Protein AF-A0A952NJM1-F1 (afdb_monomer_lite)

Radius of gyration: 20.46 Å; chains: 1; bounding box: 27×26×62 Å

Foldseek 3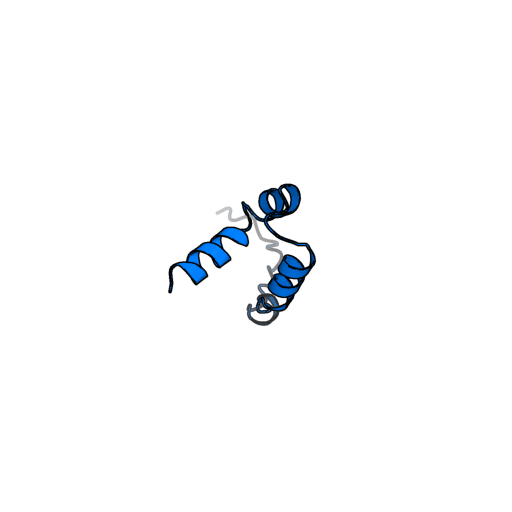Di:
DDPVVVVVVVCLPPVCVVVCPVVVVADPVNNVVVVVVDDDVVVVDDDDDDDPCPDPDPDD

pLDDT: mean 83.36, std 14.23, range [38.31, 95.19]

Structure (mmCIF, N/CA/C/O backbone):
data_AF-A0A952NJM1-F1
#
_entry.id   AF-A0A952NJM1-F1
#
loop_
_atom_site.group_PDB
_atom_site.id
_atom_site.type_symbol
_atom_site.label_atom_id
_atom_site.label_alt_id
_atom_site.label_comp_id
_atom_site.label_asym_id
_atom_site.label_entity_id
_atom_site.label_seq_id
_atom_site.pdbx_PDB_ins_code
_atom_site.Cartn_x
_atom_site.Cartn_y
_atom_site.Cartn_z
_atom_site.occupancy
_atom_site.B_iso_or_equiv
_atom_site.auth_seq_id
_atom_site.auth_comp_id
_atom_site.auth_asym_id
_atom_site.auth_atom_id
_atom_site.pdbx_PDB_model_num
ATOM 1 N N . MET A 1 1 ? -0.457 -19.405 6.970 1.00 60.22 1 MET A N 1
ATOM 2 C CA . MET A 1 1 ? -0.815 -18.015 7.328 1.00 60.22 1 MET A CA 1
ATOM 3 C C . MET A 1 1 ? -1.750 -18.056 8.520 1.00 60.22 1 MET A C 1
ATOM 5 O O . MET A 1 1 ? -2.648 -18.889 8.513 1.00 60.22 1 MET A O 1
ATOM 9 N N . SER A 1 2 ? -1.538 -17.208 9.524 1.00 89.25 2 SER A N 1
ATOM 10 C CA . SER A 1 2 ? -2.473 -17.056 10.650 1.00 89.25 2 SER A CA 1
ATOM 11 C C . SER A 1 2 ? -3.597 -16.066 10.312 1.00 89.25 2 SER A C 1
ATOM 13 O O . SER A 1 2 ? -3.457 -15.255 9.395 1.00 89.25 2 SER A O 1
ATOM 15 N N . LEU A 1 3 ? -4.703 -16.109 11.065 1.00 87.25 3 LEU A N 1
ATOM 16 C CA . LEU A 1 3 ? -5.820 -15.164 10.918 1.00 87.25 3 LEU A CA 1
ATOM 17 C C . LEU A 1 3 ? -5.353 -13.704 11.042 1.00 87.25 3 LEU A C 1
ATOM 19 O O . LEU A 1 3 ? -5.726 -12.863 10.231 1.00 87.25 3 LEU A O 1
ATOM 23 N N . ASP A 1 4 ? -4.467 -13.428 11.999 1.00 86.75 4 ASP A N 1
ATOM 24 C CA . ASP A 1 4 ? -3.902 -12.093 12.227 1.00 86.75 4 ASP A CA 1
ATOM 25 C C . ASP A 1 4 ? -3.143 -11.557 10.997 1.00 86.75 4 ASP A C 1
ATOM 27 O O . ASP A 1 4 ? -3.299 -10.403 10.595 1.00 86.75 4 ASP A O 1
ATOM 31 N N . GLN A 1 5 ? -2.375 -12.423 10.326 1.00 84.00 5 GLN A N 1
ATOM 32 C CA . GLN A 1 5 ? -1.678 -12.068 9.086 1.00 84.00 5 GLN A CA 1
ATOM 33 C C . GLN A 1 5 ? -2.644 -11.803 7.926 1.00 84.00 5 GLN A C 1
ATOM 35 O O . GLN A 1 5 ? -2.389 -10.914 7.114 1.00 84.00 5 GLN A O 1
ATOM 40 N N . ALA A 1 6 ? -3.743 -12.558 7.837 1.00 86.88 6 ALA A N 1
ATOM 41 C CA . ALA A 1 6 ? -4.750 -12.368 6.796 1.00 86.88 6 ALA A CA 1
ATOM 42 C C . ALA A 1 6 ? -5.471 -11.020 6.953 1.00 86.88 6 ALA A C 1
ATOM 44 O O . ALA A 1 6 ? -5.620 -10.288 5.977 1.00 86.88 6 ALA A O 1
ATOM 45 N N . VAL A 1 7 ? -5.836 -10.656 8.185 1.00 85.94 7 VAL A N 1
ATOM 46 C CA . VAL A 1 7 ? -6.469 -9.364 8.491 1.00 85.94 7 VAL A CA 1
ATOM 47 C C . VAL A 1 7 ? -5.522 -8.200 8.185 1.00 85.94 7 VAL A C 1
ATOM 49 O O . VAL A 1 7 ? -5.924 -7.241 7.529 1.00 85.94 7 VAL A O 1
ATOM 52 N N . LYS A 1 8 ? -4.241 -8.303 8.571 1.00 84.56 8 LYS A N 1
ATOM 53 C CA . LYS A 1 8 ? -3.222 -7.290 8.237 1.00 84.56 8 LYS A CA 1
ATOM 54 C C . LYS A 1 8 ? -3.038 -7.114 6.730 1.00 84.56 8 LYS A C 1
ATOM 56 O O . LYS A 1 8 ? -2.948 -5.984 6.262 1.00 84.56 8 LYS A O 1
ATOM 61 N N . LYS A 1 9 ? -3.024 -8.208 5.963 1.00 84.56 9 LYS A N 1
ATOM 62 C CA . LYS A 1 9 ? -2.965 -8.137 4.495 1.00 84.56 9 LYS A CA 1
ATOM 63 C C . LYS A 1 9 ? -4.195 -7.465 3.897 1.00 84.56 9 LYS A C 1
ATOM 65 O O . LYS A 1 9 ? -4.041 -6.650 2.999 1.00 84.56 9 LYS A O 1
ATOM 70 N N . LEU A 1 10 ? -5.388 -7.774 4.403 1.00 89.75 10 LEU A N 1
ATOM 71 C CA . LEU A 1 10 ? -6.631 -7.177 3.914 1.00 89.75 10 LEU A CA 1
ATOM 72 C C . LEU A 1 10 ? -6.667 -5.660 4.158 1.00 89.75 10 LEU A C 1
ATOM 74 O O . LEU A 1 10 ? -7.110 -4.903 3.301 1.00 89.75 10 LEU A O 1
ATOM 78 N N . LYS A 1 11 ? -6.136 -5.210 5.301 1.00 90.06 11 LYS A N 1
ATOM 79 C CA . LYS A 1 11 ? -6.002 -3.786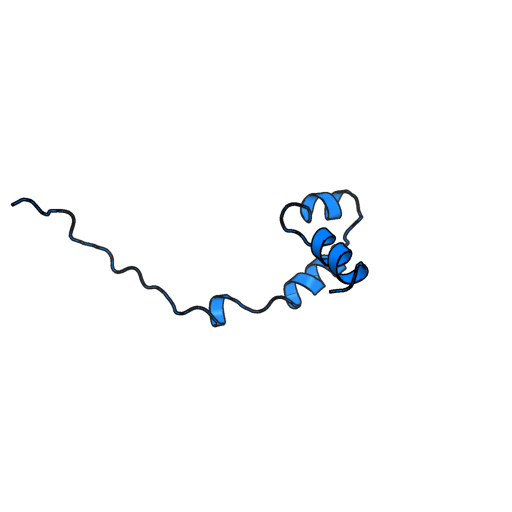 5.651 1.00 90.06 11 LYS A CA 1
ATOM 80 C C . LYS A 1 11 ? -5.149 -3.000 4.642 1.00 90.06 11 LYS A C 1
ATOM 82 O O . LYS A 1 11 ? -5.392 -1.815 4.426 1.00 90.06 11 LYS A O 1
ATOM 87 N N . LEU A 1 12 ? -4.167 -3.667 4.037 1.00 93.38 12 LEU A N 1
ATOM 88 C CA . LEU A 1 12 ? -3.207 -3.111 3.080 1.00 93.38 12 LEU A CA 1
ATOM 89 C C . LEU A 1 12 ? -3.535 -3.493 1.622 1.00 93.38 12 LEU A C 1
ATOM 91 O O . LEU A 1 12 ? -2.712 -3.282 0.731 1.00 93.38 12 LEU A O 1
ATOM 95 N N . ASP A 1 13 ? -4.720 -4.061 1.366 1.00 93.19 13 ASP A N 1
ATOM 96 C CA . ASP A 1 13 ? -5.202 -4.335 0.010 1.00 93.19 13 ASP A CA 1
ATOM 97 C C . ASP A 1 13 ? -5.353 -3.014 -0.755 1.00 93.19 13 ASP A C 1
ATOM 99 O O . ASP A 1 13 ? -5.936 -2.054 -0.246 1.00 93.19 13 ASP A O 1
ATOM 103 N N . ALA A 1 14 ? -4.848 -2.965 -1.990 1.00 89.81 14 ALA A N 1
ATOM 104 C CA . ALA A 1 14 ? -4.841 -1.753 -2.809 1.00 89.81 14 ALA A CA 1
ATOM 105 C C . ALA A 1 14 ? -6.242 -1.153 -3.021 1.00 89.81 14 ALA A C 1
ATOM 107 O O . ALA A 1 14 ? -6.376 0.058 -3.153 1.00 89.81 14 ALA A O 1
ATOM 108 N N . ARG A 1 15 ? -7.296 -1.980 -3.004 1.00 92.75 15 ARG A N 1
ATOM 109 C CA . ARG A 1 15 ? -8.690 -1.531 -3.156 1.00 92.75 15 ARG A CA 1
ATOM 110 C C . ARG A 1 15 ? -9.264 -0.919 -1.879 1.00 92.75 15 ARG A C 1
ATOM 112 O O . ARG A 1 15 ? -10.310 -0.282 -1.933 1.00 92.75 15 ARG A O 1
ATOM 119 N N . LEU A 1 16 ? -8.626 -1.160 -0.733 1.00 94.31 16 LEU A N 1
ATOM 120 C CA . LEU A 1 16 ? -9.105 -0.755 0.590 1.00 94.31 16 LEU A CA 1
ATOM 121 C C . LEU A 1 16 ? -8.204 0.282 1.264 1.00 94.31 16 LEU A C 1
ATOM 123 O O . LEU A 1 16 ? -8.669 0.958 2.173 1.00 94.31 16 LEU A O 1
ATOM 127 N N . VAL A 1 17 ? -6.949 0.439 0.834 1.00 93.75 17 VAL A N 1
ATOM 128 C CA . VAL A 1 17 ? -5.965 1.354 1.443 1.00 93.75 17 VAL A CA 1
ATOM 129 C C . VAL A 1 17 ? -6.505 2.774 1.617 1.00 93.75 17 VAL A C 1
ATOM 131 O O . VAL A 1 17 ? -6.421 3.321 2.715 1.00 93.75 17 VAL A O 1
ATOM 134 N N . GLU A 1 18 ? -7.106 3.354 0.577 1.00 92.44 18 GLU A N 1
ATOM 135 C CA . GLU A 1 18 ? -7.626 4.727 0.634 1.00 92.44 18 GLU A CA 1
ATOM 136 C C . GLU A 1 18 ? -8.809 4.848 1.599 1.00 92.44 18 GLU A C 1
ATOM 138 O O . GLU A 1 18 ? -8.868 5.772 2.410 1.00 92.44 18 GLU A O 1
ATOM 143 N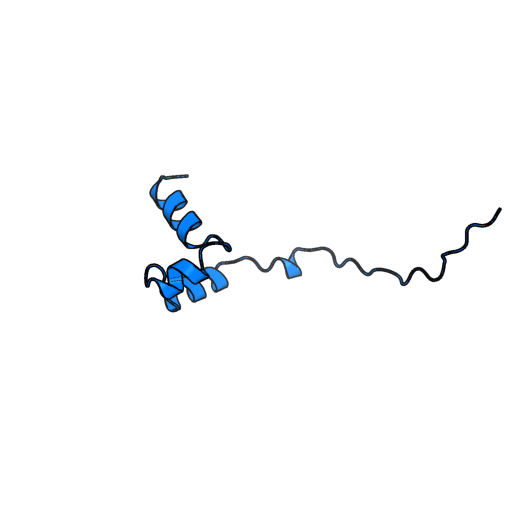 N . ILE A 1 19 ? -9.714 3.867 1.567 1.00 95.12 19 ILE A N 1
ATOM 144 C CA . ILE A 1 19 ? -10.870 3.793 2.467 1.00 95.12 19 ILE A CA 1
ATOM 145 C C . ILE A 1 19 ? -10.398 3.649 3.919 1.00 95.12 19 ILE A C 1
ATOM 147 O O . ILE A 1 19 ? -10.901 4.327 4.813 1.00 95.12 19 ILE A O 1
ATO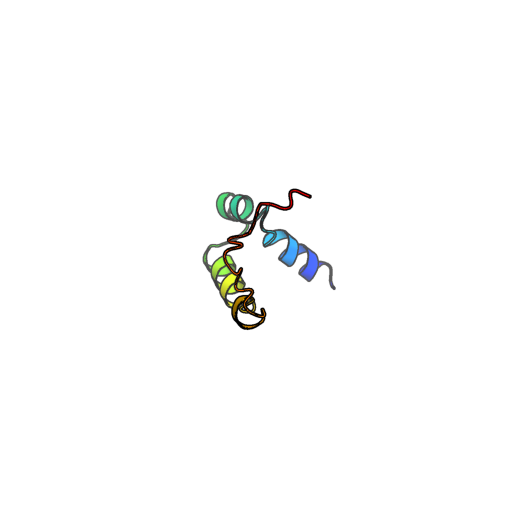M 151 N N . ASN A 1 20 ? -9.405 2.796 4.162 1.00 95.19 20 ASN A N 1
ATOM 152 C CA . ASN A 1 20 ? -8.872 2.540 5.494 1.00 95.19 20 ASN A CA 1
ATOM 153 C C . ASN A 1 20 ? -8.112 3.753 6.047 1.00 95.19 20 ASN A C 1
ATOM 155 O O . ASN A 1 20 ? -8.205 4.012 7.245 1.00 95.19 20 ASN A O 1
ATOM 159 N N . LEU A 1 21 ? -7.408 4.513 5.199 1.00 93.81 21 LEU A N 1
ATOM 160 C CA . LEU A 1 21 ? -6.795 5.793 5.572 1.00 93.81 21 LEU A CA 1
ATOM 161 C C . LEU A 1 21 ? -7.860 6.833 5.934 1.00 93.81 21 LEU A C 1
ATOM 163 O O . LEU A 1 21 ? -7.779 7.453 6.993 1.00 93.81 21 LEU A O 1
ATOM 167 N N . ALA A 1 22 ? -8.885 6.991 5.091 1.00 94.50 22 ALA A N 1
ATOM 168 C CA . ALA A 1 22 ? -9.962 7.955 5.314 1.00 94.50 22 ALA A CA 1
ATOM 169 C C . ALA A 1 22 ? -10.763 7.658 6.593 1.00 94.50 22 ALA A C 1
ATOM 171 O O . ALA A 1 22 ? -11.135 8.573 7.324 1.00 94.50 22 ALA A O 1
ATOM 172 N N . ASN A 1 23 ? -10.977 6.376 6.895 1.00 95.12 23 ASN A N 1
ATOM 173 C CA . ASN A 1 23 ? -11.703 5.932 8.084 1.00 95.12 23 ASN A CA 1
ATOM 174 C C . ASN A 1 23 ? -10.825 5.847 9.347 1.00 95.12 23 ASN A C 1
ATOM 176 O O . ASN A 1 23 ? -11.302 5.388 10.384 1.00 95.12 23 ASN A O 1
ATOM 180 N N . GLY A 1 24 ? -9.541 6.225 9.271 1.00 92.88 24 GLY A N 1
ATOM 181 C CA . GLY A 1 24 ? -8.600 6.140 10.394 1.00 92.88 24 GLY A CA 1
ATOM 182 C C . GLY A 1 24 ? -8.286 4.709 10.840 1.00 92.88 24 GLY A C 1
ATOM 183 O O . GLY A 1 24 ? -7.749 4.495 11.924 1.00 92.88 24 GLY A O 1
ATOM 184 N N . GLN A 1 25 ? -8.630 3.716 10.020 1.00 92.69 25 GLN A N 1
ATOM 185 C CA . GLN A 1 25 ? -8.328 2.318 10.288 1.00 92.69 25 GLN A CA 1
ATOM 186 C C . GLN A 1 25 ? -6.859 2.016 10.009 1.00 92.69 25 GLN A C 1
ATOM 188 O O . GLN A 1 25 ? -6.300 1.184 10.712 1.00 92.69 25 GLN A O 1
ATOM 193 N N . LEU A 1 26 ? -6.233 2.689 9.038 1.00 94.00 26 LEU A N 1
ATOM 194 C CA . LEU A 1 26 ? -4.807 2.638 8.698 1.00 94.00 26 LEU A CA 1
ATOM 195 C C . LEU A 1 26 ? -4.191 4.023 8.925 1.00 94.00 26 LEU A C 1
ATOM 197 O O . LEU A 1 26 ? -4.757 5.011 8.465 1.00 94.00 26 LEU A O 1
ATOM 201 N N . THR A 1 27 ? -3.047 4.111 9.609 1.00 94.50 27 THR A N 1
ATOM 202 C CA . THR A 1 27 ? -2.338 5.398 9.738 1.00 94.50 27 THR A CA 1
ATOM 203 C C . THR A 1 27 ? -1.372 5.627 8.578 1.00 94.50 27 THR A C 1
ATOM 205 O O . THR A 1 27 ? -0.970 4.695 7.872 1.00 94.50 27 THR A O 1
ATOM 208 N N . LYS A 1 28 ? -0.966 6.885 8.384 1.00 92.94 28 LYS A N 1
ATOM 209 C CA . LYS A 1 28 ? 0.015 7.248 7.358 1.00 92.94 28 LYS A CA 1
ATOM 210 C C . LYS A 1 28 ? 1.363 6.565 7.608 1.00 92.94 28 LYS A C 1
ATOM 212 O O . LYS A 1 28 ? 1.970 6.051 6.676 1.00 92.94 28 LYS A O 1
ATOM 217 N N . GLU A 1 29 ? 1.797 6.509 8.861 1.00 95.06 29 GLU A N 1
ATOM 218 C CA . GLU A 1 29 ? 3.062 5.897 9.272 1.00 95.06 29 GLU A CA 1
ATOM 219 C C . GLU A 1 29 ? 3.052 4.382 9.032 1.00 95.06 29 GLU A C 1
ATOM 221 O O . GLU A 1 29 ? 4.031 3.831 8.528 1.00 95.06 29 GLU A O 1
ATOM 226 N N . GLU A 1 30 ? 1.934 3.710 9.342 1.00 91.50 30 GLU A N 1
ATOM 227 C CA . GLU A 1 30 ? 1.746 2.283 9.049 1.00 91.50 30 GLU A CA 1
ATOM 228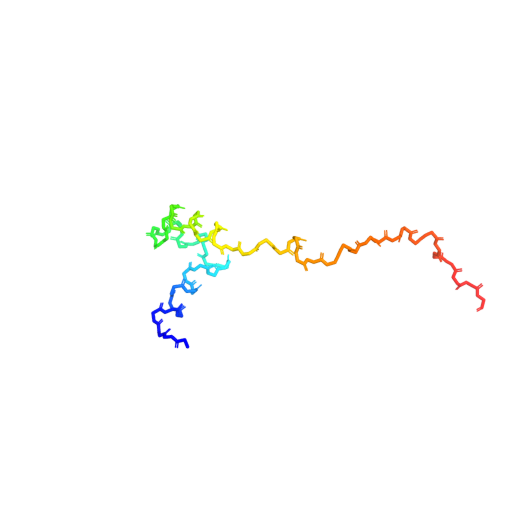 C C . GLU A 1 30 ? 1.835 2.009 7.541 1.00 91.50 30 GLU A C 1
ATOM 230 O O . GLU A 1 30 ? 2.483 1.049 7.115 1.00 91.50 30 GLU A O 1
ATOM 235 N N . TYR A 1 31 ? 1.214 2.867 6.726 1.00 93.62 31 TYR A N 1
ATOM 236 C CA . TYR A 1 31 ? 1.243 2.737 5.274 1.00 93.62 31 TYR A CA 1
ATOM 237 C C . TYR A 1 31 ? 2.647 2.968 4.698 1.00 93.62 31 TYR A C 1
ATOM 239 O O . TYR A 1 31 ? 3.129 2.166 3.899 1.00 93.62 31 TYR A O 1
ATOM 247 N N . GLU A 1 32 ? 3.354 4.006 5.145 1.00 94.12 32 GLU A N 1
ATOM 248 C CA . GLU A 1 32 ? 4.731 4.277 4.716 1.00 94.12 32 GLU A CA 1
ATOM 249 C C . GLU A 1 32 ? 5.703 3.159 5.115 1.00 94.12 32 GLU A C 1
ATOM 251 O O . GLU A 1 32 ? 6.587 2.794 4.336 1.00 94.12 32 GLU A O 1
ATOM 256 N N . ALA A 1 33 ? 5.548 2.594 6.316 1.00 93.12 33 ALA A N 1
ATOM 257 C CA . ALA A 1 33 ? 6.339 1.450 6.759 1.00 93.12 33 ALA A CA 1
ATOM 258 C C . ALA A 1 33 ? 6.090 0.218 5.875 1.00 93.12 33 ALA A C 1
ATOM 260 O O . ALA A 1 33 ? 7.038 -0.480 5.510 1.00 93.12 33 ALA A O 1
ATOM 261 N N . TYR A 1 34 ? 4.836 -0.018 5.479 1.00 91.12 34 TYR A N 1
ATOM 262 C CA . TYR A 1 34 ? 4.500 -1.083 4.542 1.00 91.12 34 TYR A CA 1
ATOM 263 C C . TYR A 1 34 ? 5.138 -0.860 3.168 1.00 91.12 34 TYR A C 1
ATOM 265 O O . TYR A 1 34 ? 5.784 -1.773 2.659 1.00 91.12 34 TYR A O 1
ATOM 273 N N . LEU A 1 35 ? 5.045 0.347 2.603 1.00 91.44 35 LEU A N 1
ATOM 274 C CA . LEU A 1 35 ? 5.662 0.668 1.311 1.00 91.44 35 LEU A CA 1
ATOM 275 C C . LEU A 1 35 ? 7.175 0.417 1.317 1.00 91.44 35 LEU A C 1
ATOM 277 O O . LEU A 1 35 ? 7.701 -0.168 0.376 1.00 91.44 35 LEU A O 1
ATOM 281 N N . LYS A 1 36 ? 7.865 0.780 2.404 1.00 92.19 36 LYS A N 1
ATOM 282 C CA . LYS A 1 36 ? 9.303 0.506 2.585 1.00 92.19 36 LYS A CA 1
ATOM 283 C C . LYS A 1 36 ? 9.632 -0.985 2.692 1.00 92.19 36 LYS A C 1
ATOM 285 O O . LYS A 1 36 ? 10.767 -1.368 2.434 1.00 92.19 36 LYS A O 1
ATOM 290 N N . SER A 1 37 ? 8.673 -1.814 3.104 1.00 90.75 37 SER A N 1
ATOM 291 C CA . SER A 1 37 ? 8.852 -3.267 3.207 1.00 90.75 37 SER A CA 1
ATOM 292 C C . SER A 1 37 ? 8.658 -4.005 1.880 1.00 90.75 37 SER A C 1
ATOM 294 O O . SER A 1 37 ? 8.997 -5.186 1.789 1.00 90.75 37 SER A O 1
ATOM 296 N N . LEU A 1 38 ? 8.100 -3.341 0.860 1.00 88.81 38 LEU A N 1
ATOM 297 C CA . LEU A 1 38 ? 7.859 -3.960 -0.436 1.00 88.81 38 LEU A CA 1
ATOM 298 C C . LEU A 1 38 ? 9.180 -4.164 -1.194 1.00 88.81 38 LEU A C 1
ATOM 300 O O . LEU A 1 38 ? 10.020 -3.263 -1.220 1.00 88.81 38 LEU A O 1
ATOM 304 N N . PRO A 1 39 ? 9.376 -5.333 -1.827 1.00 89.56 39 PRO A N 1
ATOM 305 C CA . PRO A 1 39 ? 10.538 -5.560 -2.669 1.00 89.56 39 PRO A CA 1
ATOM 306 C C . PRO A 1 39 ? 10.471 -4.668 -3.911 1.00 89.56 39 PRO A C 1
ATOM 308 O O . PRO A 1 39 ? 9.409 -4.506 -4.520 1.00 89.56 39 PRO A O 1
ATOM 311 N N . ASP A 1 40 ? 11.622 -4.136 -4.318 1.00 87.81 40 ASP A N 1
ATOM 312 C CA . ASP A 1 40 ? 11.737 -3.430 -5.589 1.00 87.81 40 ASP A CA 1
ATOM 313 C C . ASP A 1 40 ? 11.545 -4.421 -6.744 1.00 87.81 40 ASP A C 1
ATOM 315 O O . ASP A 1 40 ? 12.426 -5.217 -7.076 1.00 87.81 40 ASP A O 1
ATOM 319 N N . SER A 1 41 ? 10.357 -4.382 -7.340 1.00 82.50 41 SER A N 1
ATOM 320 C CA . SER A 1 41 ? 9.998 -5.258 -8.454 1.00 82.50 41 SER A CA 1
ATOM 321 C C . SER A 1 41 ? 10.665 -4.830 -9.764 1.00 82.50 41 SER A C 1
ATOM 323 O O . SER A 1 41 ? 10.852 -5.669 -10.640 1.00 82.50 41 SER A O 1
ATOM 325 N N . ALA A 1 42 ? 11.058 -3.558 -9.906 1.00 83.81 42 ALA A N 1
ATOM 326 C CA . ALA A 1 42 ? 11.730 -3.076 -11.110 1.00 83.81 42 ALA A CA 1
ATOM 327 C C . ALA A 1 42 ? 13.158 -3.625 -11.196 1.00 83.81 42 ALA A C 1
ATOM 329 O O . ALA A 1 42 ? 13.579 -4.069 -12.261 1.00 83.81 42 ALA A O 1
ATOM 330 N N . ALA A 1 43 ? 13.867 -3.690 -10.067 1.00 81.56 43 ALA A N 1
ATOM 331 C CA . ALA A 1 43 ? 15.191 -4.310 -9.994 1.00 81.56 43 ALA A CA 1
ATOM 332 C C . ALA A 1 43 ? 15.179 -5.827 -10.275 1.00 81.56 43 ALA A C 1
ATOM 334 O O . ALA A 1 43 ? 16.216 -6.403 -10.600 1.00 81.56 43 ALA A O 1
ATOM 335 N N . GLN A 1 44 ? 14.023 -6.485 -10.133 1.00 79.94 44 GLN A N 1
ATOM 336 C CA . GLN A 1 44 ? 13.869 -7.934 -10.312 1.00 79.94 44 GLN A CA 1
ATOM 337 C C . GLN A 1 44 ? 13.302 -8.330 -11.681 1.00 79.94 44 GLN A C 1
ATOM 339 O O . GLN A 1 44 ? 13.301 -9.515 -12.020 1.00 79.94 44 GLN A O 1
ATOM 344 N N . ALA A 1 45 ? 12.821 -7.370 -12.470 1.00 84.69 45 ALA A N 1
ATOM 345 C CA . ALA A 1 45 ? 12.277 -7.624 -13.795 1.00 84.69 45 ALA A CA 1
ATOM 346 C C . ALA A 1 45 ? 13.370 -7.527 -14.869 1.00 84.69 45 ALA A C 1
ATOM 348 O O . ALA A 1 45 ? 14.212 -6.631 -14.846 1.00 84.69 45 ALA A O 1
ATOM 349 N N . ALA A 1 46 ? 13.331 -8.427 -15.857 1.00 84.75 46 ALA A N 1
ATOM 350 C CA . ALA A 1 46 ? 14.112 -8.240 -17.073 1.00 84.75 46 ALA A CA 1
ATOM 351 C C . ALA A 1 46 ? 13.529 -7.043 -17.852 1.00 84.75 46 ALA A C 1
ATOM 353 O O . ALA A 1 46 ? 12.315 -7.017 -18.085 1.00 84.75 46 ALA A O 1
ATOM 354 N N . PRO A 1 47 ? 14.345 -6.054 -18.252 1.00 81.38 47 PRO A N 1
ATOM 355 C CA . PRO A 1 47 ? 13.857 -4.925 -19.026 1.00 81.38 47 PRO A CA 1
ATOM 356 C C . PRO A 1 47 ? 13.369 -5.416 -20.390 1.00 81.38 47 PRO A C 1
ATOM 358 O O . PRO A 1 47 ? 14.131 -5.986 -21.169 1.00 81.38 47 PRO A O 1
ATOM 361 N N . LEU A 1 48 ? 12.088 -5.192 -20.677 1.00 83.44 48 LEU A N 1
ATOM 362 C CA . LEU A 1 48 ? 11.528 -5.395 -22.006 1.00 83.44 48 LEU A CA 1
ATOM 363 C C . LEU A 1 48 ? 11.661 -4.084 -22.778 1.00 83.44 48 LEU A C 1
ATOM 365 O O . LEU A 1 48 ? 10.899 -3.143 -22.559 1.00 83.44 48 LEU A O 1
ATOM 369 N N . THR A 1 49 ? 12.638 -4.014 -23.674 1.00 82.00 49 THR A N 1
ATOM 370 C CA . THR A 1 49 ? 12.709 -2.937 -24.660 1.00 82.00 49 THR A CA 1
ATOM 371 C C . THR A 1 49 ? 11.830 -3.341 -25.836 1.00 82.00 49 THR A C 1
ATOM 373 O O . THR A 1 49 ? 12.127 -4.312 -26.526 1.00 82.00 49 THR A O 1
ATOM 376 N N . LEU A 1 50 ? 10.712 -2.641 -26.029 1.00 82.44 50 LEU A N 1
ATOM 377 C CA . LEU A 1 50 ? 9.913 -2.797 -27.239 1.00 82.44 50 LEU A CA 1
ATOM 378 C C . LEU A 1 50 ? 10.702 -2.142 -28.374 1.00 82.44 50 LEU A C 1
ATOM 380 O O . LEU A 1 50 ? 10.881 -0.924 -28.365 1.00 82.44 50 LEU A O 1
ATOM 384 N N . GLU A 1 51 ? 11.214 -2.935 -29.314 1.00 76.81 51 GLU A N 1
ATOM 385 C CA . GLU A 1 51 ? 11.674 -2.361 -30.575 1.00 76.81 51 GLU A CA 1
ATOM 386 C C . GLU A 1 51 ? 10.463 -1.722 -31.260 1.00 76.81 51 GLU A C 1
ATOM 388 O O . GLU A 1 51 ? 9.392 -2.329 -31.339 1.00 76.81 51 GLU A O 1
ATOM 393 N N . GLU A 1 52 ? 10.604 -0.468 -31.693 1.00 68.75 52 GLU A N 1
ATOM 394 C CA . GLU A 1 52 ? 9.596 0.174 -32.527 1.00 68.75 52 GLU A CA 1
ATOM 395 C C . GLU A 1 52 ? 9.432 -0.671 -33.792 1.00 68.75 52 GLU A C 1
ATOM 397 O O . GLU A 1 52 ? 10.290 -0.653 -34.677 1.00 68.75 52 GLU A O 1
ATOM 402 N N . ASP A 1 53 ? 8.336 -1.422 -33.867 1.00 58.44 53 ASP A N 1
ATOM 403 C CA . ASP A 1 53 ? 7.965 -2.197 -35.042 1.00 58.44 53 ASP A CA 1
ATOM 404 C C . ASP A 1 53 ? 7.642 -1.234 -36.195 1.00 58.44 53 ASP A C 1
ATOM 406 O O . ASP A 1 53 ? 6.501 -0.831 -36.433 1.00 58.44 53 ASP A O 1
ATOM 410 N N . LYS A 1 54 ? 8.678 -0.804 -36.918 1.00 57.06 54 LYS A N 1
ATOM 411 C CA . LYS A 1 54 ? 8.542 -0.183 -38.235 1.00 57.06 54 LYS A CA 1
ATOM 412 C C . LYS A 1 54 ? 8.269 -1.287 -39.253 1.00 57.06 54 LYS A C 1
ATOM 414 O O . LYS A 1 54 ? 9.149 -1.616 -40.044 1.00 57.06 54 LYS A O 1
ATOM 419 N N . GLY A 1 55 ? 7.071 -1.871 -39.238 1.00 51.12 55 GLY A N 1
ATOM 420 C CA . GLY A 1 55 ? 6.850 -3.061 -40.063 1.00 51.12 55 GLY A CA 1
ATOM 421 C C . GLY A 1 55 ? 5.425 -3.538 -40.301 1.00 51.12 55 GLY A C 1
ATOM 422 O O . GLY A 1 55 ? 5.254 -4.641 -40.810 1.00 51.12 55 GLY A O 1
ATOM 423 N N . GLY A 1 56 ? 4.395 -2.742 -40.014 1.00 55.00 56 GLY A N 1
ATOM 424 C CA . GLY A 1 56 ? 3.033 -3.063 -40.440 1.00 55.00 56 GLY A CA 1
ATOM 425 C C . GLY A 1 56 ? 2.844 -2.919 -41.955 1.00 55.00 56 GLY A C 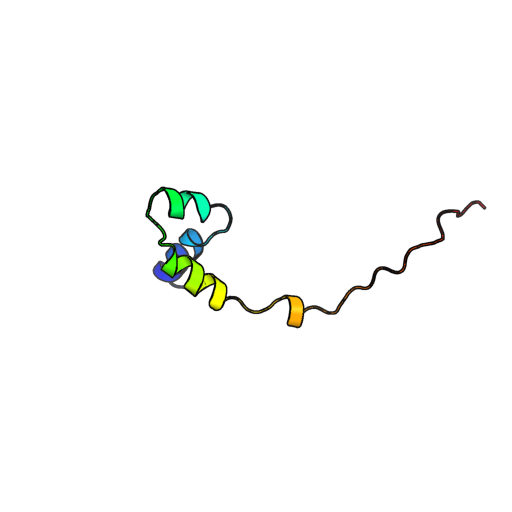1
ATOM 426 O O . GLY A 1 56 ? 2.331 -1.895 -42.390 1.00 55.00 56 GLY A O 1
ATOM 427 N N . ASN A 1 57 ? 3.239 -3.919 -42.753 1.00 55.81 57 ASN A N 1
ATOM 428 C CA . ASN A 1 57 ? 2.567 -4.257 -44.017 1.00 55.81 57 ASN A CA 1
ATOM 429 C C . ASN A 1 57 ? 2.965 -5.665 -44.509 1.00 55.81 57 ASN A C 1
ATOM 431 O O . ASN A 1 57 ? 3.926 -5.820 -45.260 1.00 55.81 57 ASN A O 1
ATOM 435 N N . GLN A 1 58 ? 2.211 -6.699 -44.126 1.00 49.84 58 GLN A N 1
ATOM 436 C CA . GLN A 1 58 ? 2.195 -7.956 -44.881 1.00 49.84 58 GLN A CA 1
ATOM 437 C C . GLN A 1 58 ? 1.027 -7.912 -45.867 1.00 49.84 58 GLN A C 1
ATOM 439 O O . GLN A 1 58 ? -0.090 -8.316 -45.560 1.00 49.84 58 GLN A O 1
ATOM 444 N N . ALA A 1 59 ? 1.310 -7.373 -47.051 1.00 45.38 59 ALA A N 1
ATOM 445 C CA . ALA A 1 59 ? 0.558 -7.649 -48.262 1.00 45.38 59 ALA A CA 1
ATOM 446 C C . ALA A 1 59 ? 1.398 -8.609 -49.112 1.00 45.38 59 ALA A C 1
ATOM 448 O O . ALA A 1 59 ? 2.393 -8.181 -49.694 1.00 45.38 59 ALA A O 1
ATOM 449 N N . HIS A 1 60 ? 1.023 -9.889 -49.129 1.00 38.31 60 HIS A N 1
ATOM 450 C CA . HIS A 1 60 ? 1.047 -10.764 -50.304 1.00 38.31 60 HIS A CA 1
ATOM 451 C C . HIS A 1 60 ? 0.325 -12.079 -50.019 1.00 38.31 60 HIS A C 1
ATOM 453 O O . HIS A 1 60 ? 0.530 -12.639 -48.920 1.00 38.31 60 HIS A O 1
#

Sequence (60 aa):
MSLDQAVKKLKLDARLVEINLANGQLTKEEYEAYLKSLPDSAAQAAPLTLEEDKGGNQAH

Secondary structure (DSSP, 8-state):
--HHHHHHHHHT-TTTHHHHHHTTSS-HHHHHHHHHHS--STTTSPP-------------